Protein AF-A0A8H4YW48-F1 (afdb_monomer)

pLDDT: mean 78.73, std 18.63, range [45.03, 97.81]

InterPro domains:
  IPR027267 AH/BAR domain superfamily [G3DSA:1.20.1270.6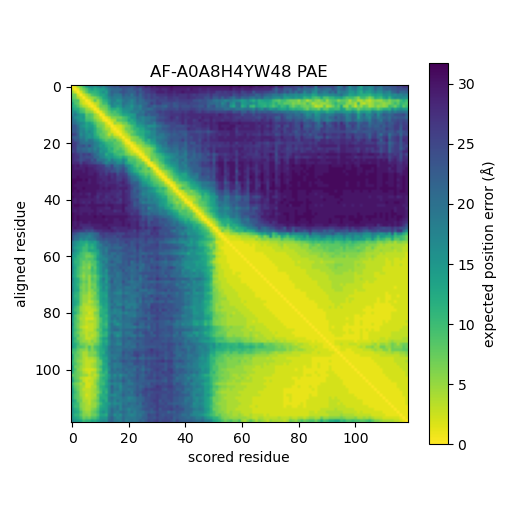0] (51-119)
  IPR028245 Eisosome component PIL1/LSP1 [PF13805] (1-119)
  IPR028245 Eisosome component PIL1/LSP1 [PTHR31962] (1-119)

Foldseek 3Di:
DDPQQFPPDDHDDDPVNVPDDDPPDDPDDDDDDDDDDPVVVVVVVVVVPCPPPVNVVVVVVVVVVVVVLVVLLVVLVVQLVVLVVQQVVQVPDDPVSNVVSRNSSRVSNVVSVVSNVVD

Nearest PDB structures (foldseek):
  8qb7-assembly1_A  TM=5.473E-01  e=1.024E-08  Saccharomyces cerevisiae
  8qb8-assembly1_A  TM=5.415E-01  e=5.682E-08  Saccharomyces cerevisiae
  8qb9-assembly1_A  TM=6.359E-01  e=6.179E-07  Saccharomyces cerevisiae
  8bqs-assembly1_Eq  TM=3.587E-01  e=6.408E+00  Tetrahymena thermophila SB210

Sequence (119 aa):
MHRTYSMRHTRAPTASQLQNPPPPPSSTKSGRLFKGSFVHALRRNTGGAFRPDLAKKLSQLIKMEKNVMRSLEAVARERMEVAQQLSIWGEAGDEDVSDVTDKLGVLLYEVGELEDDYV

Mean predicted aligned error: 15.07 Å

Radius of gyration: 23.96 Å; Cα contacts (8 Å, |Δi|>4): 72; chains: 1; bounding box: 41×33×70 Å

Secondary structure (DSSP, 8-state):
--TTS-SSS-PPPPHHHHH-PPPPP------------HHHHHHHHHTGGG--HHHHHHHHHHHHHHHHHHHHHHHHHHHHHHHHHHHHHHTTS-HHHHHHHHHHHHHHHHHHHHHHHT-

Solvent-accessible surface area (backbone atoms only — not comparable to full-atom values): 7099 Å² total; per-residue (Å²): 132,83,81,80,66,44,69,88,49,85,72,75,82,53,75,70,70,80,74,53,78,79,76,76,82,81,89,79,80,84,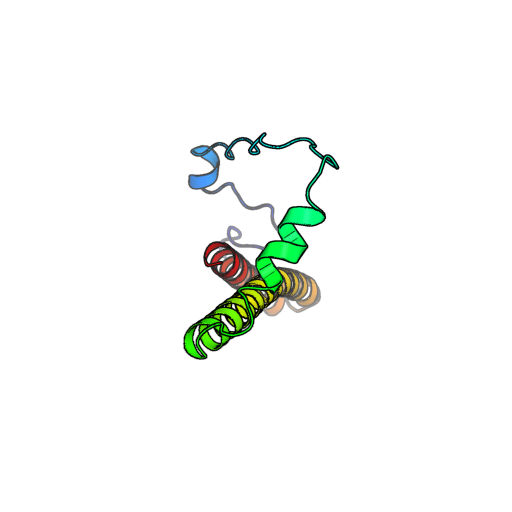82,86,82,85,84,89,58,78,69,62,57,56,60,56,56,76,70,48,87,68,62,55,69,66,61,52,51,50,53,50,49,56,54,50,51,57,48,52,52,55,49,45,52,47,50,16,55,51,35,33,50,50,14,52,51,43,27,59,60,19,64,79,48,56,74,66,51,25,54,52,28,18,41,49,15,44,55,39,28,52,52,14,52,55,46,45,75,72,107

Organism: Fusarium oxysporum (NCBI:txid5507)

Structure (mmCIF, N/CA/C/O backbone):
data_AF-A0A8H4YW48-F1
#
_entry.id   AF-A0A8H4YW48-F1
#
loop_
_atom_site.group_PDB
_atom_site.id
_atom_site.type_symbol
_atom_site.label_atom_id
_atom_site.label_alt_id
_atom_site.label_comp_id
_atom_site.label_asym_id
_atom_site.label_entity_id
_atom_site.label_seq_id
_atom_site.pdbx_PDB_ins_code
_atom_site.Cartn_x
_atom_site.Cartn_y
_atom_site.Cartn_z
_atom_site.occupancy
_atom_site.B_iso_or_equiv
_atom_site.auth_seq_id
_atom_site.auth_comp_id
_atom_site.auth_asym_id
_atom_site.auth_atom_id
_atom_site.pdbx_PDB_model_num
ATOM 1 N N . MET A 1 1 ? 8.245 6.715 -25.233 1.00 47.91 1 MET A N 1
ATOM 2 C CA . MET A 1 1 ? 7.203 6.639 -24.182 1.00 47.91 1 MET A CA 1
ATOM 3 C C . MET A 1 1 ? 7.419 7.768 -23.175 1.00 47.91 1 MET A C 1
ATOM 5 O O . MET A 1 1 ? 8.561 8.167 -22.976 1.00 47.91 1 MET A O 1
ATOM 9 N N . HIS A 1 2 ? 6.352 8.358 -22.620 1.00 45.03 2 HIS A N 1
ATOM 10 C CA . HIS A 1 2 ? 6.439 9.501 -21.695 1.00 45.03 2 HIS A CA 1
ATOM 11 C C . HIS A 1 2 ? 7.155 9.103 -20.386 1.00 45.03 2 HIS A C 1
ATOM 13 O O . HIS A 1 2 ? 6.650 8.284 -19.619 1.00 45.03 2 HIS A O 1
ATOM 19 N N . ARG A 1 3 ? 8.321 9.709 -20.115 1.00 51.56 3 ARG A N 1
ATOM 20 C CA . ARG A 1 3 ? 9.154 9.489 -18.909 1.00 51.56 3 ARG A CA 1
ATOM 21 C C . ARG A 1 3 ? 8.634 10.189 -17.640 1.00 51.56 3 ARG A C 1
ATOM 23 O O . ARG A 1 3 ? 9.363 10.333 -16.670 1.00 51.56 3 ARG A O 1
ATOM 30 N N . THR A 1 4 ? 7.392 10.664 -17.640 1.00 58.00 4 THR A N 1
ATOM 31 C CA . THR A 1 4 ? 6.835 11.506 -16.564 1.00 58.00 4 THR A CA 1
ATOM 32 C C . THR A 1 4 ? 6.372 10.733 -15.330 1.00 58.00 4 THR A C 1
ATOM 34 O O . THR A 1 4 ? 6.173 11.339 -14.285 1.00 58.00 4 THR A O 1
ATOM 37 N N . TYR A 1 5 ? 6.204 9.415 -15.435 1.00 66.38 5 TYR A N 1
ATOM 38 C CA . TYR A 1 5 ? 5.783 8.555 -14.328 1.00 66.38 5 TYR A CA 1
ATOM 39 C C . TYR A 1 5 ? 6.860 7.502 -14.105 1.00 66.38 5 TYR A C 1
ATOM 41 O O . TYR A 1 5 ? 6.906 6.514 -14.838 1.00 66.38 5 TYR A O 1
ATOM 49 N N . SER A 1 6 ? 7.758 7.780 -13.167 1.00 79.00 6 SER A N 1
ATOM 50 C CA . SER A 1 6 ? 8.876 6.920 -12.791 1.00 79.00 6 SER A CA 1
ATOM 51 C C . SER A 1 6 ? 9.112 7.071 -11.294 1.00 79.00 6 SER A C 1
ATOM 53 O O . SER A 1 6 ? 9.093 8.197 -10.799 1.00 79.00 6 SER A O 1
ATOM 55 N N . MET A 1 7 ? 9.336 5.966 -10.583 1.00 80.25 7 MET A N 1
ATOM 56 C CA . MET A 1 7 ? 9.764 6.001 -9.180 1.00 80.25 7 MET A CA 1
ATOM 57 C C . MET A 1 7 ? 11.221 6.443 -9.051 1.00 80.25 7 MET A C 1
ATOM 59 O O . MET A 1 7 ? 11.626 6.954 -8.012 1.00 80.25 7 MET A O 1
ATOM 63 N N . ARG A 1 8 ? 12.016 6.240 -10.107 1.00 77.81 8 ARG A N 1
ATOM 64 C CA . ARG A 1 8 ? 13.466 6.478 -10.111 1.00 77.81 8 ARG A CA 1
ATOM 65 C C . ARG A 1 8 ? 13.847 7.891 -10.558 1.00 77.81 8 ARG A C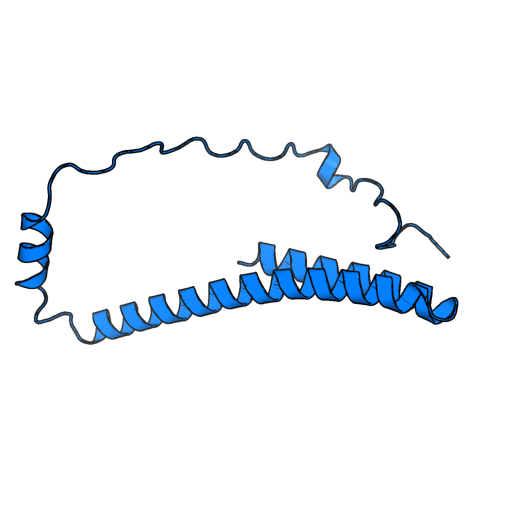 1
ATOM 67 O O . ARG A 1 8 ? 14.937 8.359 -10.243 1.00 77.81 8 ARG A O 1
ATOM 74 N N . HIS A 1 9 ? 12.967 8.586 -11.280 1.00 71.31 9 HIS A N 1
ATOM 75 C CA . HIS A 1 9 ? 13.178 9.985 -11.659 1.00 71.31 9 HIS A CA 1
ATOM 76 C C . HIS A 1 9 ? 12.458 10.919 -10.688 1.00 71.31 9 HIS A C 1
ATOM 78 O O . HIS A 1 9 ? 11.297 10.703 -10.350 1.00 71.31 9 HIS A O 1
ATOM 84 N N . THR A 1 10 ? 13.130 11.996 -10.276 1.00 54.62 10 THR A N 1
ATOM 85 C CA . THR A 1 10 ? 12.553 13.019 -9.399 1.00 54.62 10 THR A CA 1
ATOM 86 C C . THR A 1 10 ? 11.256 13.558 -10.004 1.00 54.62 10 THR A C 1
ATOM 88 O O . THR A 1 10 ? 11.266 14.171 -11.075 1.00 54.62 10 THR A O 1
ATOM 91 N N . ARG A 1 11 ? 10.135 13.296 -9.318 1.00 58.25 11 ARG A N 1
ATOM 92 C CA . ARG A 1 11 ? 8.776 13.704 -9.702 1.00 58.25 11 ARG A CA 1
ATOM 93 C C . ARG A 1 11 ? 8.769 15.208 -10.004 1.00 58.25 11 ARG A C 1
ATOM 95 O O . ARG A 1 11 ? 9.197 16.009 -9.174 1.00 58.25 11 ARG A O 1
ATOM 102 N N . ALA A 1 12 ? 8.280 15.604 -11.180 1.00 59.00 12 ALA A N 1
ATOM 103 C CA . ALA A 1 12 ? 7.943 17.005 -11.413 1.00 59.00 12 ALA A CA 1
ATOM 104 C C . ALA A 1 12 ? 6.799 17.378 -10.448 1.00 59.00 12 ALA A C 1
ATOM 106 O O . ALA A 1 12 ? 5.849 16.596 -10.334 1.00 59.00 12 ALA A O 1
ATOM 107 N N . PRO A 1 13 ? 6.883 18.511 -9.730 1.00 53.91 13 PRO A N 1
ATOM 108 C CA . PRO A 1 13 ? 5.915 18.848 -8.695 1.00 53.91 13 PRO A CA 1
ATOM 109 C C . PRO A 1 13 ? 4.506 18.925 -9.283 1.00 53.91 13 PRO A C 1
ATOM 111 O O . PRO A 1 13 ? 4.268 19.591 -10.294 1.00 53.91 13 PRO A O 1
ATOM 114 N N . THR A 1 14 ? 3.563 18.223 -8.658 1.00 62.84 14 THR A N 1
ATOM 115 C CA . THR A 1 14 ? 2.145 18.294 -9.019 1.00 62.84 14 THR A CA 1
ATOM 116 C C . THR A 1 14 ? 1.581 19.656 -8.621 1.00 62.84 14 THR A C 1
ATOM 118 O O . THR A 1 14 ? 1.980 20.233 -7.613 1.00 62.84 14 THR A O 1
ATOM 121 N N . ALA A 1 15 ? 0.623 20.183 -9.389 1.00 55.12 15 ALA A N 1
ATOM 122 C CA . ALA A 1 15 ? 0.035 21.511 -9.162 1.00 55.12 15 ALA A CA 1
ATOM 123 C C . ALA A 1 15 ? -0.517 21.718 -7.730 1.00 55.12 15 ALA A C 1
ATOM 125 O O . ALA A 1 15 ? -0.511 22.836 -7.223 1.00 55.12 15 ALA A O 1
ATOM 126 N N . SER A 1 16 ? -0.912 20.639 -7.046 1.00 58.41 16 SER A N 1
ATOM 127 C CA . SER A 1 16 ? -1.325 20.635 -5.636 1.00 58.41 16 SER A CA 1
ATOM 128 C C . SER A 1 16 ? -0.200 20.984 -4.646 1.00 58.41 16 SER A C 1
ATOM 130 O O . SER A 1 16 ? -0.476 21.574 -3.604 1.00 58.41 16 SER A O 1
ATOM 132 N N . GLN A 1 17 ? 1.061 20.683 -4.976 1.00 61.28 17 GLN A N 1
ATOM 133 C CA . GLN A 1 17 ? 2.240 20.969 -4.144 1.00 61.28 17 GLN A CA 1
ATOM 134 C C . GLN A 1 17 ? 2.704 22.432 -4.243 1.00 61.28 17 GLN A C 1
ATOM 136 O O . GLN A 1 17 ? 3.374 22.921 -3.339 1.00 61.28 17 GLN A O 1
ATOM 141 N N . LEU A 1 18 ? 2.338 23.150 -5.312 1.00 58.72 18 LEU A N 1
ATOM 142 C CA . LEU A 1 18 ? 2.634 24.583 -5.473 1.00 58.72 18 LEU A CA 1
ATOM 143 C C . LEU A 1 18 ? 1.658 25.487 -4.705 1.00 58.72 18 LEU A C 1
ATOM 145 O O . LEU A 1 18 ? 1.982 26.644 -4.446 1.00 58.72 18 LEU A O 1
ATOM 149 N N . GLN A 1 19 ? 0.466 24.986 -4.366 1.00 63.53 19 GLN A N 1
ATOM 150 C CA . GLN A 1 19 ? -0.641 25.827 -3.901 1.00 63.53 19 GLN A CA 1
ATOM 151 C C . GLN A 1 19 ? -0.916 25.735 -2.392 1.00 63.53 19 GLN A C 1
ATOM 153 O O . GLN A 1 19 ? -1.476 26.675 -1.832 1.00 63.53 19 GLN A O 1
ATOM 158 N N . ASN A 1 20 ? -0.481 24.666 -1.713 1.00 63.22 20 ASN A N 1
ATOM 159 C CA . ASN A 1 20 ? -0.765 24.451 -0.292 1.00 63.22 20 ASN A CA 1
ATOM 160 C C . ASN A 1 20 ? 0.537 24.353 0.524 1.00 63.22 20 ASN A C 1
ATOM 162 O O . ASN A 1 20 ? 1.251 23.357 0.392 1.00 63.22 20 ASN A O 1
ATOM 166 N N . PRO A 1 21 ? 0.876 25.342 1.375 1.00 64.12 21 PRO A N 1
ATOM 167 C CA . PRO A 1 21 ? 1.970 25.171 2.323 1.00 64.12 21 PRO A CA 1
ATOM 168 C C . PRO A 1 21 ? 1.618 24.052 3.320 1.00 64.12 21 PRO A C 1
ATOM 170 O O . PRO A 1 21 ? 0.453 23.951 3.721 1.00 64.12 21 PRO A O 1
ATOM 173 N N . PRO A 1 22 ? 2.591 23.220 3.743 1.00 66.94 22 PRO A N 1
ATOM 174 C CA . PRO A 1 22 ? 2.351 22.217 4.772 1.00 66.94 22 PRO A CA 1
ATOM 175 C C . PRO A 1 22 ? 1.802 22.908 6.029 1.00 66.94 22 PRO A C 1
ATOM 177 O O . PRO A 1 22 ? 2.324 23.961 6.420 1.00 66.94 22 PRO A O 1
ATOM 180 N N . PRO A 1 23 ? 0.738 22.371 6.654 1.00 67.94 23 PRO A N 1
ATOM 181 C CA . PRO A 1 23 ? 0.179 22.970 7.853 1.00 67.94 23 PRO A CA 1
ATOM 182 C C . PRO A 1 23 ? 1.266 23.055 8.935 1.00 67.94 23 PRO A C 1
ATOM 184 O O . PRO A 1 23 ? 2.087 22.140 9.060 1.00 67.94 23 PRO A O 1
ATOM 187 N N . PRO A 1 24 ? 1.313 24.148 9.718 1.00 66.88 24 PRO A N 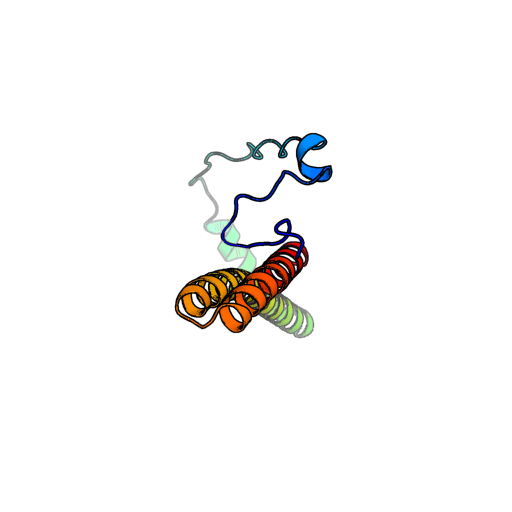1
ATOM 188 C CA . PRO A 1 24 ? 2.314 24.294 10.762 1.00 66.88 24 PRO A CA 1
ATOM 189 C C . PRO A 1 24 ? 2.210 23.124 11.754 1.00 66.88 24 PRO A C 1
ATOM 191 O O . PRO A 1 24 ? 1.095 22.731 12.118 1.00 66.88 24 PRO A O 1
ATOM 194 N N . PRO A 1 25 ? 3.342 22.575 12.234 1.00 60.31 25 PRO A N 1
ATOM 195 C CA . PRO A 1 25 ? 3.315 21.540 13.254 1.00 60.31 25 PRO A CA 1
ATOM 196 C C . PRO A 1 25 ? 2.598 22.087 14.492 1.00 60.31 25 PRO A C 1
ATOM 198 O O . PRO A 1 25 ? 2.967 23.127 15.043 1.00 60.31 25 PRO A O 1
ATOM 201 N N . SER A 1 26 ? 1.536 21.398 14.910 1.00 51.00 26 SER A N 1
ATOM 202 C CA . SER A 1 26 ? 0.704 21.803 16.041 1.00 51.00 26 SER A CA 1
ATOM 203 C C . SER A 1 26 ? 1.526 21.860 17.331 1.00 51.00 26 SER A C 1
ATOM 205 O O . SER A 1 26 ? 1.792 20.845 17.971 1.00 51.00 26 SER A O 1
ATOM 207 N N . SER A 1 27 ? 1.897 23.069 17.754 1.00 57.41 27 SER A N 1
ATOM 208 C CA . SER A 1 27 ? 2.511 23.327 19.056 1.00 57.41 27 SER A CA 1
ATOM 209 C C . SER A 1 27 ? 1.434 23.393 20.139 1.00 57.41 27 SER A C 1
ATOM 211 O O . SER A 1 27 ? 1.075 24.462 20.625 1.00 57.41 27 SER A O 1
ATOM 213 N N . THR A 1 28 ? 0.891 22.241 20.540 1.00 56.75 28 THR A N 1
ATOM 214 C CA . THR A 1 28 ? 0.283 22.134 21.870 1.00 56.75 28 THR A CA 1
ATOM 215 C C . THR A 1 28 ? 0.730 20.869 22.592 1.00 56.75 28 THR A C 1
ATOM 217 O O . THR A 1 28 ? 0.391 19.749 22.230 1.00 56.75 28 THR A O 1
ATOM 220 N N . LYS A 1 29 ? 1.429 21.129 23.706 1.00 46.06 29 LYS A N 1
ATOM 221 C CA . LYS A 1 29 ? 1.435 20.391 24.981 1.00 46.06 29 LYS A CA 1
ATOM 222 C C . LYS A 1 29 ? 2.793 19.824 25.395 1.00 46.06 29 LYS A C 1
ATOM 224 O O . LYS A 1 29 ? 2.989 18.626 25.566 1.00 46.06 29 LYS A O 1
ATOM 229 N N . SER A 1 30 ? 3.694 20.756 25.699 1.00 48.31 30 SER A N 1
ATOM 230 C CA . SER A 1 30 ? 4.787 20.530 26.641 1.00 48.31 30 SER A CA 1
ATOM 231 C C . SER A 1 30 ? 4.236 20.206 28.042 1.00 48.31 30 SER A C 1
ATOM 233 O O . SER A 1 30 ? 3.406 20.934 28.589 1.00 48.31 30 SER A O 1
ATOM 235 N N . GLY A 1 31 ? 4.680 19.067 28.573 1.00 55.78 31 GLY A N 1
ATOM 236 C CA . GLY A 1 31 ? 4.954 18.777 29.984 1.00 55.78 31 GLY A CA 1
ATOM 237 C C . GLY A 1 31 ? 3.999 19.280 31.073 1.00 55.78 31 GLY A C 1
ATOM 238 O O . GLY A 1 31 ? 4.155 20.380 31.593 1.00 55.78 31 GLY A O 1
ATOM 239 N N . ARG A 1 32 ? 3.154 18.378 31.592 1.00 59.03 32 ARG A N 1
ATOM 240 C CA . ARG A 1 32 ? 2.858 18.311 33.039 1.00 59.03 32 ARG A CA 1
ATOM 241 C C . ARG A 1 32 ? 2.887 16.862 33.507 1.00 59.03 32 ARG A C 1
ATOM 243 O O . ARG A 1 32 ? 1.872 16.172 33.542 1.00 59.03 32 ARG A O 1
ATOM 250 N N . LEU A 1 33 ? 4.092 16.431 33.850 1.00 58.62 33 LEU A N 1
ATOM 251 C CA . LEU A 1 33 ? 4.375 15.226 34.613 1.00 58.62 33 LEU A CA 1
ATOM 252 C C . LEU A 1 33 ? 4.171 15.538 36.111 1.00 58.62 33 LEU A C 1
ATOM 254 O O . LEU A 1 33 ? 4.732 16.496 36.631 1.00 58.62 33 LEU A O 1
ATOM 258 N N . PHE A 1 34 ? 3.347 14.718 36.767 1.00 57.03 34 PHE A N 1
ATOM 259 C CA . PHE A 1 34 ? 3.207 14.526 38.221 1.00 57.03 34 PHE A CA 1
ATOM 260 C C . PHE A 1 34 ? 2.773 15.708 39.113 1.00 57.03 34 PHE A C 1
ATOM 262 O O . PHE A 1 34 ? 3.589 16.368 39.751 1.00 57.03 34 PHE A O 1
ATOM 269 N N .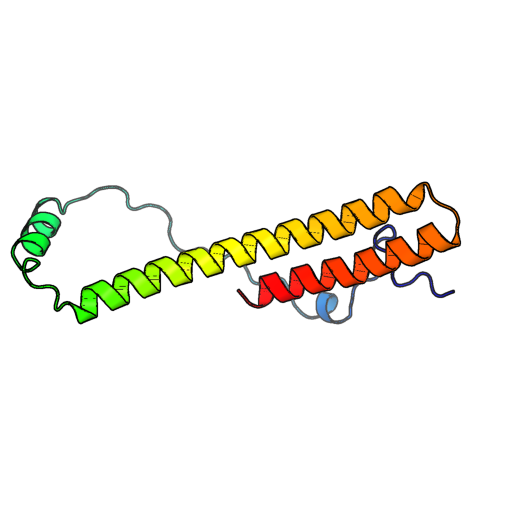 LYS A 1 35 ? 1.454 15.834 39.344 1.00 58.03 35 LYS A N 1
ATOM 270 C CA . LYS A 1 35 ? 0.928 16.214 40.672 1.00 58.03 35 LYS A CA 1
ATOM 271 C C . LYS A 1 35 ? -0.500 15.683 40.897 1.00 58.03 35 LYS A C 1
ATOM 273 O O . LYS A 1 35 ? -1.464 16.252 40.407 1.00 58.03 35 LYS A O 1
ATOM 278 N N . GLY A 1 36 ? -0.595 14.586 41.656 1.00 57.53 36 GLY A N 1
ATOM 279 C CA . GLY A 1 36 ? -1.752 14.201 42.482 1.00 57.53 36 GLY A CA 1
ATOM 280 C C . GLY A 1 36 ? -2.981 13.574 41.805 1.00 57.53 36 GLY A C 1
ATOM 281 O O . GLY A 1 36 ? -3.844 14.293 41.318 1.00 57.53 36 GLY A O 1
ATOM 282 N N . SER A 1 37 ? -3.139 12.241 41.895 1.00 56.03 37 SER A N 1
ATOM 283 C CA . SER A 1 37 ? -4.475 11.592 41.921 1.00 56.03 37 SER A CA 1
ATOM 284 C C . SER A 1 37 ? -4.482 10.072 42.179 1.00 56.03 37 SER A C 1
ATOM 286 O O . SER A 1 37 ? -5.302 9.346 41.620 1.00 56.03 37 SER A O 1
ATOM 288 N N . PHE A 1 38 ? -3.632 9.542 43.064 1.00 57.34 38 PHE A N 1
ATOM 289 C CA . PHE A 1 38 ? -3.744 8.118 43.441 1.00 57.34 38 PHE A CA 1
ATOM 290 C C . PHE A 1 38 ? -5.073 7.794 44.158 1.00 57.34 38 PHE A C 1
ATOM 292 O O . PHE A 1 38 ? -5.585 6.683 44.056 1.00 57.34 38 PHE A O 1
ATOM 299 N N . VAL A 1 39 ? -5.703 8.793 44.783 1.00 56.59 39 VAL A N 1
ATOM 300 C CA . VAL A 1 39 ? -7.021 8.670 45.432 1.00 56.59 39 VAL A CA 1
ATOM 301 C C . VAL A 1 39 ? -8.192 8.681 44.436 1.00 56.59 39 VAL A C 1
ATOM 303 O O . VAL A 1 39 ? -9.245 8.106 44.706 1.00 56.59 39 VAL A O 1
ATOM 306 N N . HIS A 1 40 ? -8.018 9.274 43.250 1.00 55.44 40 HIS A N 1
ATOM 307 C CA . HIS A 1 40 ? -9.090 9.375 42.253 1.00 55.44 40 HIS A CA 1
ATOM 308 C C . HIS A 1 40 ? -9.210 8.117 41.376 1.00 55.44 40 HIS A C 1
ATOM 310 O O . HIS A 1 40 ? -10.290 7.831 40.853 1.00 55.44 40 HIS A O 1
ATOM 316 N N . ALA A 1 41 ? -8.127 7.334 41.272 1.00 58.16 41 ALA A N 1
ATOM 317 C CA . ALA A 1 41 ? -8.115 6.018 40.635 1.00 58.16 41 ALA A CA 1
ATOM 318 C C . ALA A 1 41 ? -8.824 4.953 41.493 1.00 58.16 41 ALA A C 1
ATOM 320 O O . ALA A 1 41 ? -9.605 4.161 40.967 1.00 58.16 41 ALA A O 1
ATOM 321 N N . LEU A 1 42 ? -8.633 4.980 42.820 1.00 56.94 42 LEU A N 1
ATOM 322 C CA . LEU A 1 42 ? -9.234 3.992 43.722 1.00 56.94 42 LEU A CA 1
ATOM 323 C C . LEU A 1 42 ? -10.754 4.189 43.886 1.00 56.94 42 LEU A C 1
ATOM 325 O O . LEU A 1 42 ? -11.498 3.212 43.933 1.00 56.94 42 LEU A O 1
ATOM 329 N N . ARG A 1 43 ? -11.247 5.438 43.850 1.00 53.72 43 ARG A N 1
ATOM 330 C CA . ARG A 1 43 ? -12.695 5.736 43.873 1.00 53.72 43 ARG A CA 1
ATOM 331 C C . ARG A 1 43 ? -13.420 5.368 42.570 1.00 53.72 43 ARG A C 1
ATOM 333 O O . ARG A 1 43 ? -14.623 5.127 42.593 1.00 53.72 43 ARG A O 1
ATOM 340 N N . ARG A 1 44 ? -12.719 5.286 41.431 1.00 55.16 44 ARG A N 1
ATOM 341 C CA . ARG A 1 44 ? -13.321 4.824 40.164 1.00 55.16 44 ARG A CA 1
ATOM 342 C C . ARG A 1 44 ? -13.551 3.310 40.157 1.00 55.16 44 ARG A C 1
ATOM 344 O O . ARG A 1 44 ? -14.445 2.838 39.462 1.00 55.16 44 ARG A O 1
ATOM 351 N N . ASN A 1 45 ? -12.779 2.564 40.947 1.00 54.69 45 ASN A N 1
ATOM 352 C CA . ASN A 1 45 ? -12.850 1.106 40.976 1.00 54.69 45 ASN A CA 1
ATOM 353 C C . ASN A 1 45 ? -13.952 0.564 41.897 1.00 54.69 45 ASN A C 1
ATOM 355 O O . ASN A 1 45 ? -14.470 -0.518 41.638 1.00 54.69 45 ASN A O 1
ATOM 359 N N . THR A 1 46 ? -14.378 1.315 42.917 1.00 53.03 46 THR A N 1
ATOM 360 C CA . THR A 1 46 ? -15.452 0.877 43.828 1.00 53.03 46 THR A CA 1
ATOM 361 C C . THR A 1 46 ? -16.863 1.068 43.259 1.00 53.03 46 THR A C 1
ATOM 363 O O . THR A 1 46 ? -17.785 0.392 43.699 1.00 53.03 46 THR A O 1
ATOM 366 N N . GLY A 1 47 ? -17.038 1.894 42.219 1.00 51.69 47 GLY A N 1
ATOM 367 C CA . GLY A 1 47 ? -18.275 1.959 41.419 1.00 51.69 47 GLY A CA 1
ATOM 368 C C . GLY A 1 47 ? -18.270 1.068 40.166 1.00 51.69 47 GLY A C 1
ATOM 369 O O . GLY A 1 47 ? -19.245 1.047 39.421 1.00 51.69 47 GLY A O 1
ATOM 370 N N . GLY A 1 48 ? -17.165 0.360 39.895 1.00 49.97 48 GLY A N 1
ATOM 371 C CA . GLY A 1 48 ? -16.917 -0.357 38.637 1.00 49.97 48 GLY A CA 1
ATOM 372 C C . GLY A 1 48 ? -17.358 -1.824 38.606 1.00 49.97 48 GLY A C 1
ATOM 373 O O . GLY A 1 48 ? -17.240 -2.461 37.556 1.00 49.97 48 GLY A O 1
ATOM 374 N N . ALA A 1 49 ? -17.874 -2.363 39.717 1.00 51.56 49 ALA A N 1
ATOM 375 C CA . ALA A 1 49 ? -18.284 -3.768 39.824 1.00 51.56 49 ALA A CA 1
ATOM 376 C C . ALA A 1 49 ? -19.457 -4.139 38.892 1.00 51.56 49 ALA A C 1
ATOM 378 O O . ALA A 1 49 ? -19.638 -5.308 38.565 1.00 51.56 49 ALA A O 1
ATOM 379 N N . PHE A 1 50 ? -20.179 -3.144 38.372 1.00 53.78 50 PHE A N 1
ATOM 380 C CA . PHE A 1 50 ? -21.198 -3.309 37.340 1.00 53.78 50 PHE A CA 1
ATOM 381 C C . PHE A 1 50 ? -20.949 -2.335 36.189 1.00 53.78 50 PHE A C 1
ATOM 383 O O . PHE A 1 50 ? -21.716 -1.405 35.961 1.00 53.78 50 PHE A O 1
ATOM 390 N N . ARG A 1 51 ? -19.882 -2.543 35.406 1.00 56.81 51 ARG A N 1
ATOM 391 C CA . ARG A 1 51 ? -19.963 -2.103 34.006 1.00 56.81 51 ARG A CA 1
ATOM 392 C C . ARG A 1 51 ? -21.024 -2.988 33.353 1.00 56.81 51 ARG A C 1
ATOM 394 O O . ARG A 1 51 ? -20.759 -4.192 33.272 1.00 56.81 51 ARG A O 1
ATOM 401 N N . PRO A 1 52 ? -22.187 -2.446 32.936 1.00 72.69 52 PRO A N 1
ATOM 402 C CA . PRO A 1 52 ? -23.195 -3.238 32.242 1.00 72.69 52 PRO A CA 1
ATOM 403 C C . PRO A 1 52 ? -22.500 -3.97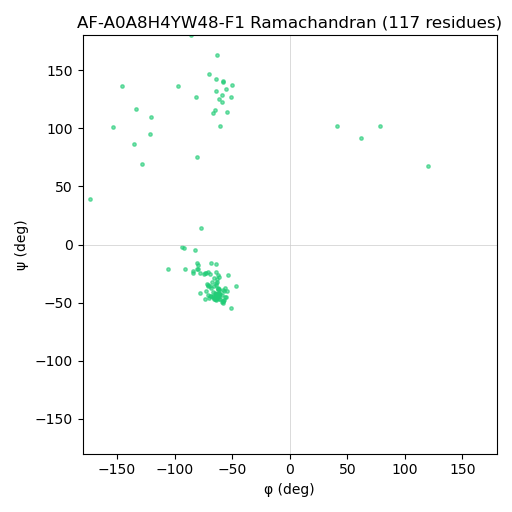9 31.100 1.00 72.69 52 PRO A C 1
ATOM 405 O O . PRO A 1 52 ? -21.621 -3.408 30.455 1.00 72.69 52 PRO A O 1
ATOM 408 N N . ASP A 1 53 ? -22.819 -5.257 30.902 1.00 75.81 53 ASP A N 1
ATOM 409 C CA . ASP A 1 53 ? -22.134 -6.154 29.953 1.00 75.81 53 ASP A CA 1
ATOM 410 C C . ASP A 1 53 ? -21.933 -5.500 28.567 1.00 75.81 53 ASP A C 1
ATOM 412 O O . ASP A 1 53 ? -20.863 -5.570 27.958 1.00 75.81 53 ASP A O 1
ATOM 416 N N . LEU A 1 54 ? -22.911 -4.693 28.152 1.00 78.75 54 LEU A N 1
ATOM 417 C CA . LEU A 1 54 ? -22.859 -3.844 26.964 1.00 78.75 54 LEU A CA 1
ATOM 418 C C . LEU A 1 54 ? -21.659 -2.874 26.930 1.00 78.75 54 LEU A C 1
ATOM 420 O O . LEU A 1 54 ? -20.967 -2.774 25.921 1.00 78.75 54 LEU A O 1
ATO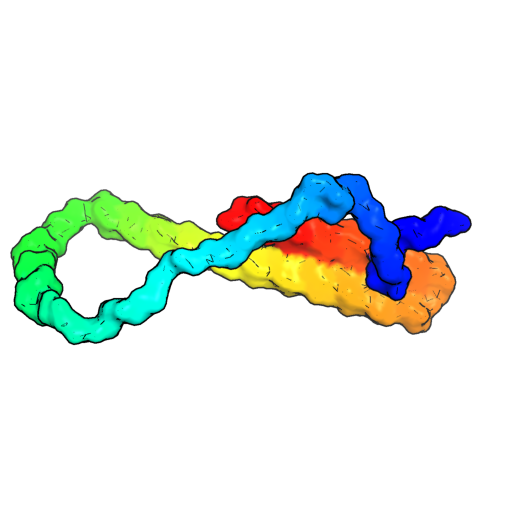M 424 N N . ALA A 1 55 ? -21.356 -2.188 28.033 1.00 84.38 55 ALA A N 1
ATOM 425 C CA . ALA A 1 55 ? -20.223 -1.270 28.125 1.00 84.38 55 ALA A CA 1
ATOM 426 C C . ALA A 1 55 ? -18.868 -1.995 28.090 1.00 84.38 55 ALA A C 1
ATOM 428 O O . ALA A 1 55 ? -17.864 -1.385 27.718 1.00 84.38 55 ALA A O 1
ATOM 429 N N . LYS A 1 56 ? -18.797 -3.270 28.500 1.00 86.56 56 LYS A N 1
ATOM 430 C CA . LYS A 1 56 ? -17.579 -4.087 28.350 1.00 86.56 56 LYS A CA 1
ATOM 431 C C . LYS A 1 56 ? -17.390 -4.497 26.890 1.00 86.56 56 LYS A C 1
ATOM 433 O O . LYS A 1 56 ? -16.309 -4.270 26.352 1.00 86.56 56 LYS A O 1
ATOM 438 N N . LYS A 1 57 ? -18.456 -4.982 26.244 1.00 88.25 57 LYS A N 1
ATOM 439 C CA . LYS A 1 57 ? -18.482 -5.324 24.811 1.00 88.25 57 LYS A CA 1
ATOM 440 C C . LYS A 1 57 ? -18.089 -4.137 23.930 1.00 88.25 57 LYS A C 1
ATOM 442 O O . LYS A 1 57 ? -17.220 -4.277 23.078 1.00 88.25 57 LYS A O 1
ATOM 447 N N . LEU A 1 58 ? -18.621 -2.945 24.208 1.00 92.44 58 LEU A N 1
ATOM 448 C CA . LEU A 1 58 ? -18.244 -1.727 23.485 1.00 92.44 58 LEU A CA 1
ATOM 449 C C . LEU A 1 58 ? -16.760 -1.370 23.670 1.00 92.44 58 LEU A C 1
ATOM 451 O O . LEU A 1 58 ? -16.082 -1.017 22.714 1.00 92.44 58 LEU A O 1
ATOM 455 N N . SER A 1 59 ? -16.213 -1.482 24.886 1.00 91.25 59 SER A N 1
ATOM 456 C CA . SER A 1 59 ? -14.778 -1.227 25.098 1.00 91.25 59 SER A CA 1
ATOM 457 C C . SER A 1 59 ? -13.873 -2.262 24.441 1.00 91.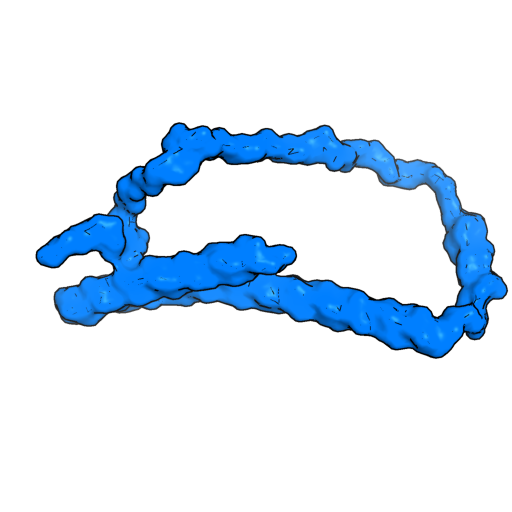25 59 SER A C 1
ATOM 459 O O . SER A 1 59 ? -12.776 -1.912 24.011 1.00 91.25 59 SER A O 1
ATOM 461 N N . GLN A 1 60 ? -14.320 -3.512 24.346 1.00 93.06 60 GLN A N 1
ATOM 462 C CA . GLN A 1 60 ? -13.622 -4.529 23.575 1.00 93.06 60 GLN A CA 1
ATOM 463 C C . GLN A 1 60 ? -13.636 -4.184 22.083 1.00 93.06 60 GLN A C 1
ATOM 465 O O . GLN A 1 60 ? -12.574 -4.201 21.468 1.00 93.06 60 GLN A O 1
ATOM 470 N N . LEU A 1 61 ? -14.791 -3.789 21.541 1.00 95.50 61 LEU A N 1
ATOM 471 C CA . LEU A 1 61 ? -14.923 -3.367 20.147 1.00 95.50 61 LEU A CA 1
ATOM 472 C C . LEU A 1 61 ? -13.994 -2.190 19.821 1.00 95.50 61 LEU A C 1
ATOM 474 O O . LEU A 1 61 ? -13.184 -2.302 18.911 1.00 95.50 61 LEU A O 1
ATOM 478 N N . ILE A 1 62 ? -14.007 -1.128 20.634 1.00 96.94 62 ILE A N 1
ATOM 479 C CA . ILE A 1 62 ? -13.116 0.035 20.457 1.00 96.94 62 ILE A CA 1
ATOM 480 C C . ILE A 1 62 ? -11.641 -0.388 20.471 1.00 96.94 62 ILE A C 1
ATOM 482 O O . ILE A 1 62 ? -10.823 0.135 19.718 1.00 96.94 62 ILE A O 1
ATOM 486 N N . LYS A 1 63 ? -11.265 -1.327 21.349 1.00 97.00 63 LYS A N 1
ATOM 487 C CA . LYS A 1 63 ? -9.888 -1.833 21.403 1.00 97.00 63 LYS A CA 1
ATOM 488 C C . LYS A 1 63 ? -9.527 -2.613 20.137 1.00 97.00 63 LYS A C 1
ATOM 490 O O . LYS A 1 63 ? -8.405 -2.479 19.660 1.00 97.00 63 LYS A O 1
ATOM 495 N N . MET A 1 64 ? -10.450 -3.423 19.625 1.00 97.38 64 MET A N 1
ATOM 496 C CA . MET A 1 64 ? -10.260 -4.178 18.387 1.00 97.38 64 MET A CA 1
ATOM 497 C C . MET A 1 64 ? -10.131 -3.240 17.185 1.00 97.38 64 MET A C 1
ATOM 499 O O . MET A 1 64 ? -9.178 -3.368 16.429 1.00 97.38 64 MET A O 1
ATOM 503 N N . GLU A 1 65 ? -11.006 -2.246 17.062 1.00 97.00 65 GLU A N 1
ATOM 504 C CA . GLU A 1 65 ? -10.988 -1.259 15.977 1.00 97.00 65 GLU A CA 1
ATOM 505 C C . GLU A 1 65 ? -9.691 -0.437 15.965 1.00 97.00 65 GLU A C 1
ATOM 507 O O . GLU A 1 65 ? -9.045 -0.307 14.931 1.00 97.00 65 GLU A O 1
ATOM 512 N N . LYS A 1 66 ? -9.203 -0.011 17.138 1.00 96.31 66 LYS A N 1
ATOM 513 C CA . LYS A 1 66 ? -7.881 0.631 17.266 1.00 96.31 66 LYS A CA 1
ATOM 514 C C . LYS A 1 66 ? -6.707 -0.265 16.876 1.00 96.31 66 LYS A C 1
ATOM 516 O O . LYS A 1 66 ? -5.627 0.236 16.573 1.00 96.31 66 LYS A O 1
ATOM 521 N N . ASN A 1 67 ? -6.854 -1.581 16.984 1.00 96.06 67 ASN A N 1
ATOM 522 C CA . ASN A 1 67 ? -5.826 -2.498 16.505 1.00 96.06 67 ASN A CA 1
ATOM 523 C C . ASN A 1 67 ? -5.896 -2.632 14.984 1.00 96.06 67 ASN A C 1
ATOM 525 O O . ASN A 1 67 ? -4.849 -2.593 14.355 1.00 96.06 67 ASN A O 1
ATOM 529 N N . VAL A 1 68 ? -7.103 -2.721 14.413 1.00 97.44 68 VAL A N 1
ATOM 530 C CA . VAL A 1 68 ? -7.306 -2.742 12.956 1.00 97.44 68 VAL A CA 1
ATOM 531 C C . VAL A 1 68 ? -6.727 -1.483 12.314 1.00 97.44 68 VAL A C 1
ATOM 533 O O . VAL A 1 68 ? -5.933 -1.607 11.395 1.00 97.44 68 VAL A O 1
ATOM 536 N N . MET A 1 69 ? -7.032 -0.302 12.857 1.00 97.12 69 MET A N 1
ATOM 537 C CA . MET A 1 69 ? -6.469 0.983 12.421 1.00 97.12 69 MET A CA 1
ATOM 538 C C . MET A 1 69 ? -4.934 0.940 12.344 1.00 97.12 69 MET A C 1
ATOM 540 O O . MET A 1 69 ? -4.362 1.135 11.282 1.00 97.12 69 MET A O 1
ATOM 544 N N . ARG A 1 70 ? -4.264 0.549 13.436 1.00 96.38 70 ARG A N 1
ATOM 545 C CA . ARG A 1 70 ? -2.793 0.432 13.474 1.00 96.38 70 ARG A CA 1
ATOM 546 C C . ARG A 1 70 ? -2.230 -0.617 12.516 1.00 96.38 70 ARG A C 1
ATOM 548 O O . ARG A 1 70 ? -1.112 -0.471 12.034 1.00 96.38 70 ARG A O 1
ATOM 555 N N . SER A 1 71 ? -2.968 -1.699 12.269 1.00 96.81 71 SER A N 1
ATOM 556 C CA . SER A 1 71 ? -2.585 -2.688 11.260 1.00 96.81 71 SER A CA 1
ATOM 557 C C . SER A 1 71 ? -2.695 -2.121 9.846 1.00 96.81 71 SER A C 1
ATOM 559 O O . SER A 1 71 ? -1.829 -2.419 9.032 1.00 96.81 71 SER A O 1
ATOM 561 N N . LEU A 1 72 ? -3.698 -1.287 9.561 1.00 96.31 72 LEU A N 1
ATOM 562 C CA . LEU A 1 72 ? -3.826 -0.607 8.270 1.00 96.31 72 LEU A CA 1
ATOM 563 C C . LEU A 1 72 ? -2.694 0.408 8.051 1.00 96.31 72 LEU A C 1
ATOM 565 O O . LEU A 1 72 ? -2.061 0.346 7.004 1.00 96.31 72 LEU A O 1
ATOM 569 N N . GLU A 1 73 ? -2.338 1.219 9.057 1.00 95.25 73 GLU A N 1
ATOM 570 C CA . GLU A 1 73 ? -1.164 2.121 8.997 1.00 95.25 73 GLU A CA 1
ATOM 571 C C . GLU A 1 73 ? 0.139 1.359 8.692 1.00 95.25 73 GLU A C 1
ATOM 573 O O . GLU A 1 73 ? 1.040 1.853 8.015 1.00 95.25 73 GLU A O 1
ATOM 578 N N . ALA A 1 74 ? 0.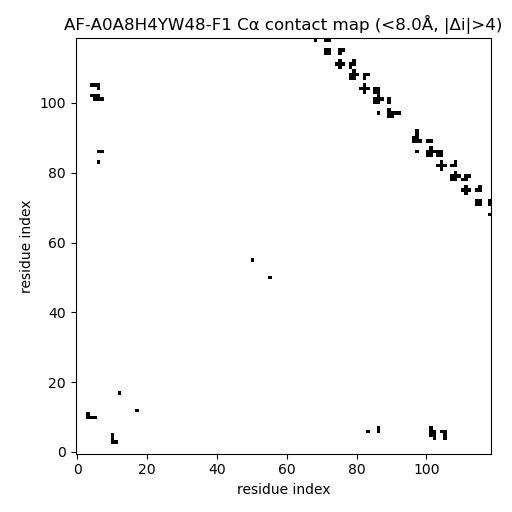292 0.150 9.244 1.00 96.69 74 ALA A N 1
ATOM 579 C CA . ALA A 1 74 ? 1.458 -0.685 8.972 1.00 96.69 74 ALA A CA 1
ATOM 580 C C . ALA A 1 74 ? 1.450 -1.212 7.531 1.00 96.69 74 ALA A C 1
ATOM 582 O O . ALA A 1 74 ? 2.465 -1.104 6.849 1.00 96.69 74 ALA A O 1
ATOM 583 N N . VAL A 1 75 ? 0.306 -1.715 7.057 1.00 96.88 75 VAL A N 1
ATOM 584 C CA . VAL A 1 75 ? 0.150 -2.222 5.686 1.00 96.88 75 VAL A CA 1
ATOM 585 C C . VAL A 1 75 ? 0.390 -1.125 4.651 1.00 96.88 75 VAL A C 1
ATOM 587 O O . VAL A 1 75 ? 1.083 -1.383 3.670 1.00 96.88 75 VAL A O 1
ATOM 590 N N . ALA A 1 76 ? -0.130 0.085 4.873 1.00 95.75 76 ALA A N 1
ATOM 591 C CA . ALA A 1 76 ? 0.075 1.227 3.985 1.00 95.75 76 ALA A CA 1
ATOM 592 C C . ALA A 1 76 ? 1.573 1.546 3.834 1.00 95.75 76 ALA A C 1
ATOM 594 O O . ALA A 1 76 ? 2.104 1.599 2.721 1.00 95.75 76 ALA A O 1
ATOM 595 N N . ARG A 1 77 ? 2.292 1.642 4.963 1.00 96.25 77 ARG A N 1
ATOM 596 C CA . ARG A 1 77 ? 3.747 1.872 4.979 1.00 96.25 77 ARG A CA 1
ATOM 597 C C . ARG A 1 77 ? 4.537 0.755 4.305 1.00 96.25 77 ARG A C 1
ATOM 599 O O . ARG A 1 77 ? 5.398 1.035 3.476 1.00 96.25 77 ARG A O 1
ATOM 606 N N . GLU A 1 78 ? 4.233 -0.500 4.623 1.00 97.81 78 GLU A N 1
ATOM 607 C CA . GLU A 1 78 ? 4.901 -1.652 4.009 1.00 97.81 78 GLU A CA 1
ATOM 608 C C . GLU A 1 78 ? 4.623 -1.727 2.501 1.00 97.81 78 GLU A C 1
ATOM 610 O O . GLU A 1 78 ? 5.508 -2.075 1.724 1.00 97.81 78 GLU A O 1
ATOM 615 N N . ARG A 1 79 ? 3.427 -1.339 2.043 1.00 96.56 79 ARG A N 1
ATOM 616 C CA . ARG A 1 79 ? 3.089 -1.302 0.615 1.00 96.56 79 ARG A CA 1
ATOM 617 C C . ARG A 1 79 ? 3.914 -0.272 -0.152 1.00 96.56 79 ARG A C 1
ATOM 619 O O . ARG A 1 79 ? 4.386 -0.578 -1.247 1.00 96.56 79 ARG A O 1
ATOM 626 N N . MET A 1 80 ? 4.126 0.909 0.427 1.00 96.00 80 MET A N 1
ATOM 627 C CA . MET A 1 80 ? 5.020 1.922 -0.143 1.00 96.00 80 MET A CA 1
ATOM 628 C C . MET A 1 80 ? 6.466 1.418 -0.238 1.00 96.00 80 MET A C 1
ATOM 630 O O . MET A 1 80 ? 7.139 1.656 -1.242 1.00 96.00 80 MET A O 1
ATOM 634 N N . GLU A 1 81 ? 6.935 0.667 0.759 1.00 97.12 81 GLU A N 1
ATOM 635 C CA . GLU A 1 81 ? 8.259 0.038 0.731 1.00 97.12 81 GLU A CA 1
ATOM 636 C C . GLU A 1 81 ? 8.352 -1.052 -0.351 1.00 97.12 81 GLU A C 1
ATOM 638 O O . GLU A 1 81 ? 9.288 -1.049 -1.152 1.00 97.12 81 GLU A O 1
ATOM 643 N N . VAL A 1 82 ? 7.349 -1.931 -0.460 1.00 97.50 82 VAL A N 1
ATOM 644 C CA . VAL A 1 82 ? 7.268 -2.952 -1.522 1.00 97.50 82 VAL A CA 1
ATOM 645 C C . VAL A 1 82 ? 7.277 -2.309 -2.909 1.00 97.50 82 VAL A C 1
ATOM 647 O O . VAL A 1 82 ? 7.942 -2.814 -3.811 1.00 97.50 82 VAL A O 1
ATOM 650 N N . ALA A 1 83 ? 6.591 -1.180 -3.088 1.00 96.62 83 ALA A N 1
ATOM 651 C CA . ALA A 1 83 ? 6.580 -0.434 -4.342 1.00 96.62 83 ALA A CA 1
ATOM 652 C C . ALA A 1 83 ? 7.976 0.060 -4.752 1.00 96.62 83 ALA A C 1
ATOM 654 O O . ALA A 1 83 ? 8.369 -0.068 -5.915 1.00 96.62 83 ALA A O 1
ATOM 655 N N . GLN A 1 84 ? 8.745 0.579 -3.792 1.00 95.94 84 GLN A N 1
ATOM 656 C CA . GLN A 1 84 ? 10.130 0.992 -4.018 1.00 95.94 84 GLN A CA 1
ATOM 657 C C . GLN A 1 84 ? 11.016 -0.209 -4.352 1.00 95.94 84 GLN A C 1
ATOM 659 O O . GLN A 1 84 ? 11.753 -0.169 -5.337 1.00 95.94 84 GLN A O 1
ATOM 664 N N . GLN A 1 85 ? 10.908 -1.298 -3.584 1.00 97.50 85 GLN A N 1
ATOM 665 C CA . GLN A 1 85 ? 11.690 -2.514 -3.820 1.00 97.50 85 GLN A CA 1
ATOM 666 C C . GLN A 1 85 ? 11.377 -3.151 -5.178 1.00 97.50 85 GLN A C 1
ATOM 668 O O . GLN A 1 85 ? 12.294 -3.606 -5.856 1.00 97.50 85 GLN A O 1
ATOM 673 N N . LEU A 1 86 ? 10.114 -3.139 -5.617 1.00 96.81 86 LEU A N 1
ATOM 674 C CA . LEU A 1 86 ? 9.714 -3.627 -6.938 1.00 96.81 86 LEU A CA 1
ATOM 675 C C . LEU A 1 86 ? 10.366 -2.815 -8.061 1.00 96.81 86 LEU A C 1
ATOM 677 O O . LEU A 1 86 ? 10.889 -3.402 -9.010 1.00 96.81 86 LEU A O 1
ATOM 681 N N . SER A 1 87 ? 10.364 -1.482 -7.944 1.00 95.38 87 SER A N 1
ATOM 682 C CA . SER A 1 87 ? 11.054 -0.634 -8.917 1.00 95.38 87 SER A CA 1
ATOM 683 C C . SER A 1 87 ? 12.559 -0.909 -8.895 1.00 95.38 87 SER A C 1
ATOM 685 O O . SER A 1 87 ? 13.128 -1.131 -9.953 1.00 95.38 87 SER A O 1
ATOM 687 N N . ILE A 1 88 ? 13.216 -0.994 -7.735 1.00 95.75 88 ILE A N 1
ATOM 688 C CA . ILE A 1 88 ? 14.663 -1.284 -7.665 1.00 95.75 88 ILE A CA 1
ATOM 689 C C . ILE A 1 88 ? 14.990 -2.650 -8.284 1.00 95.75 88 ILE A C 1
ATOM 691 O O . ILE A 1 88 ? 15.908 -2.765 -9.092 1.00 95.75 88 ILE A O 1
ATOM 695 N N . TRP A 1 89 ? 14.226 -3.689 -7.943 1.00 97.50 89 TRP A N 1
ATOM 696 C CA . TRP A 1 89 ? 14.430 -5.036 -8.475 1.00 97.50 89 TRP A CA 1
ATOM 697 C C . TRP A 1 89 ? 14.327 -5.074 -10.002 1.00 97.50 89 TRP A C 1
ATOM 699 O O . TRP A 1 89 ? 15.161 -5.688 -10.668 1.00 97.50 89 TRP A O 1
ATOM 709 N N . GLY A 1 90 ? 13.332 -4.383 -10.561 1.00 96.38 90 GLY A N 1
ATOM 710 C CA . GLY A 1 90 ? 13.108 -4.357 -11.999 1.00 96.38 90 GLY A CA 1
ATOM 711 C C . GLY A 1 90 ? 14.189 -3.629 -12.798 1.00 96.38 90 GLY A C 1
ATOM 712 O O . GLY A 1 90 ? 14.276 -3.826 -14.005 1.00 96.38 90 GLY A O 1
ATOM 713 N N . GLU A 1 91 ? 15.044 -2.828 -12.154 1.00 93.06 91 GLU A N 1
ATOM 714 C CA . GLU A 1 91 ? 16.158 -2.142 -12.821 1.00 93.06 91 GLU A CA 1
ATOM 715 C C . GLU A 1 91 ? 17.184 -3.118 -13.405 1.00 93.06 91 GLU A C 1
ATOM 717 O O . GLU A 1 91 ? 17.794 -2.825 -14.429 1.00 93.06 91 GLU A O 1
ATOM 722 N N . ALA A 1 92 ? 17.337 -4.290 -12.786 1.00 93.62 92 ALA A N 1
ATOM 723 C CA . ALA A 1 92 ? 18.235 -5.342 -13.252 1.00 93.62 92 ALA A CA 1
ATOM 724 C C . ALA A 1 92 ? 17.635 -6.223 -14.369 1.00 93.62 92 ALA A C 1
ATOM 726 O O . ALA A 1 92 ? 18.321 -7.123 -14.855 1.00 93.62 92 ALA A O 1
ATOM 727 N N . GLY A 1 93 ? 16.365 -6.013 -14.733 1.00 93.00 93 GLY A N 1
ATOM 728 C CA . GLY A 1 93 ? 15.685 -6.735 -15.808 1.00 93.00 93 GLY A CA 1
ATOM 729 C C . GLY A 1 93 ? 15.902 -6.118 -17.192 1.00 93.00 93 GLY A C 1
ATOM 730 O O . GLY A 1 93 ? 16.563 -5.091 -17.343 1.00 93.00 93 GLY A O 1
ATOM 731 N N . ASP A 1 94 ? 15.300 -6.744 -18.204 1.00 96.56 94 ASP A N 1
ATOM 732 C CA . ASP A 1 94 ? 15.241 -6.206 -19.566 1.00 96.56 94 ASP A CA 1
ATOM 733 C C . ASP A 1 94 ? 14.459 -4.874 -19.613 1.00 96.56 94 ASP A C 1
ATOM 735 O O . ASP A 1 94 ? 13.740 -4.519 -18.676 1.00 96.56 94 ASP A O 1
ATOM 739 N N . GLU A 1 95 ? 14.608 -4.102 -20.697 1.00 94.12 95 GLU A N 1
ATOM 740 C CA . GLU A 1 95 ? 14.041 -2.744 -20.815 1.00 94.12 95 GLU A CA 1
ATOM 741 C C . GLU A 1 95 ? 12.525 -2.703 -20.555 1.00 94.12 95 GLU A C 1
ATOM 743 O O . GLU A 1 95 ? 12.027 -1.799 -19.880 1.00 94.12 95 GLU A O 1
ATOM 748 N N . ASP A 1 96 ? 11.795 -3.699 -21.053 1.00 95.75 96 ASP A N 1
ATOM 749 C CA . ASP A 1 96 ? 10.350 -3.831 -20.885 1.00 95.75 96 ASP A CA 1
ATOM 750 C C . ASP A 1 96 ? 9.962 -4.153 -19.437 1.00 95.75 96 ASP A C 1
ATOM 752 O O . ASP A 1 96 ? 9.061 -3.523 -18.878 1.00 95.75 96 ASP A O 1
ATOM 756 N N . VAL A 1 97 ? 10.678 -5.076 -18.795 1.00 95.25 97 VAL A N 1
ATOM 757 C CA . VAL A 1 97 ? 10.505 -5.395 -17.374 1.00 95.25 97 VAL A CA 1
ATOM 758 C C . VAL A 1 97 ? 10.802 -4.165 -16.520 1.00 95.25 97 VAL A C 1
ATOM 760 O O . VAL A 1 97 ? 10.029 -3.846 -15.615 1.00 95.25 97 VAL A O 1
ATOM 763 N N . SER A 1 98 ? 11.875 -3.438 -16.824 1.00 95.44 98 SER A N 1
ATOM 764 C CA . SER A 1 98 ? 12.298 -2.248 -16.087 1.00 95.44 98 SER A CA 1
ATOM 765 C C . SER A 1 98 ? 11.280 -1.106 -16.180 1.00 95.44 98 SER A C 1
ATOM 767 O O . SER A 1 98 ? 10.955 -0.513 -15.152 1.00 95.44 98 SER A O 1
ATOM 769 N N . ASP A 1 99 ? 10.707 -0.832 -17.361 1.00 94.69 99 ASP A N 1
ATOM 770 C CA . ASP A 1 99 ? 9.661 0.197 -17.519 1.00 94.69 99 ASP A CA 1
ATOM 771 C C . ASP A 1 99 ? 8.346 -0.210 -16.835 1.00 94.69 99 ASP A C 1
ATOM 773 O O . ASP A 1 99 ? 7.738 0.587 -16.114 1.00 94.69 99 ASP A O 1
ATOM 777 N N . VAL A 1 100 ? 7.912 -1.466 -17.001 1.00 95.50 100 VAL A N 1
ATOM 778 C CA . VAL A 1 100 ? 6.659 -1.954 -16.400 1.00 95.50 100 VAL A CA 1
ATOM 779 C C . VAL A 1 100 ? 6.740 -1.940 -14.875 1.00 95.50 100 VAL A C 1
ATOM 781 O O . VAL A 1 100 ? 5.830 -1.441 -14.213 1.00 95.50 100 VAL A O 1
ATOM 784 N N . THR A 1 101 ? 7.826 -2.458 -14.303 1.00 96.62 101 THR A N 1
ATOM 785 C CA . THR A 1 101 ? 8.019 -2.515 -12.843 1.00 96.62 101 THR A CA 1
ATOM 786 C C . THR A 1 101 ? 8.142 -1.131 -12.217 1.00 96.62 101 THR A C 1
ATOM 788 O O . THR A 1 101 ? 7.602 -0.910 -11.134 1.00 96.62 101 THR A O 1
ATOM 791 N N . ASP A 1 102 ? 8.769 -0.174 -12.904 1.00 95.69 102 ASP A N 1
ATOM 792 C CA . ASP A 1 102 ? 8.865 1.203 -12.429 1.00 95.69 102 ASP A CA 1
ATOM 793 C C . ASP A 1 102 ? 7.482 1.870 -12.346 1.00 95.69 102 ASP A C 1
ATOM 795 O O . ASP A 1 102 ? 7.137 2.482 -11.333 1.00 95.69 102 ASP A O 1
ATOM 799 N N . LYS A 1 103 ? 6.630 1.683 -13.363 1.00 94.69 103 LYS A N 1
ATOM 800 C CA . LYS A 1 103 ? 5.257 2.218 -13.343 1.00 94.69 103 LYS A CA 1
ATOM 801 C C . LYS A 1 103 ? 4.340 1.493 -12.364 1.00 94.69 103 LYS A C 1
ATOM 803 O O . LYS A 1 103 ? 3.512 2.146 -11.729 1.00 94.69 103 LYS A O 1
ATOM 808 N N . LEU A 1 104 ? 4.492 0.178 -12.204 1.00 95.44 104 LEU A N 1
ATOM 809 C CA . LEU A 1 104 ? 3.793 -0.568 -11.153 1.00 95.44 104 LEU A CA 1
ATOM 810 C C . LEU A 1 104 ? 4.205 -0.080 -9.762 1.00 95.44 104 LEU A C 1
ATOM 812 O O . LEU A 1 104 ? 3.340 0.051 -8.901 1.00 95.44 104 LEU A O 1
ATOM 816 N N . GLY A 1 105 ? 5.482 0.260 -9.565 1.00 95.81 105 GLY A N 1
ATOM 817 C CA . GLY A 1 105 ? 5.964 0.918 -8.354 1.00 95.81 105 GLY A CA 1
ATOM 818 C C . GLY A 1 105 ? 5.225 2.231 -8.083 1.00 95.81 105 GLY A C 1
ATOM 819 O O . GLY A 1 105 ? 4.711 2.417 -6.988 1.00 95.81 105 GLY A O 1
ATOM 820 N N . VAL A 1 106 ? 5.069 3.104 -9.086 1.00 95.94 106 VAL A N 1
ATOM 821 C CA . VAL A 1 106 ? 4.312 4.364 -8.920 1.00 95.94 106 VAL A CA 1
ATOM 822 C C . VAL A 1 106 ? 2.873 4.105 -8.473 1.00 95.94 106 VAL A C 1
ATOM 824 O O . VAL A 1 106 ? 2.403 4.722 -7.520 1.00 95.94 106 VAL A O 1
ATOM 827 N N . LEU A 1 107 ? 2.169 3.190 -9.147 1.00 95.62 107 LEU A N 1
ATOM 828 C CA . LEU A 1 107 ? 0.776 2.882 -8.816 1.00 95.62 107 LEU A CA 1
ATOM 829 C C . LEU A 1 107 ? 0.645 2.270 -7.419 1.00 95.62 107 LEU A C 1
ATOM 831 O O . LEU A 1 107 ? -0.257 2.637 -6.673 1.00 95.62 107 LEU A O 1
ATOM 835 N N . LEU A 1 108 ? 1.543 1.353 -7.054 1.00 95.44 108 LEU A N 1
ATOM 836 C CA . LEU A 1 108 ? 1.507 0.690 -5.755 1.00 95.44 108 LEU A CA 1
ATOM 837 C C . LEU A 1 108 ? 1.843 1.656 -4.613 1.00 95.44 108 LEU A C 1
ATOM 839 O O . LEU A 1 108 ? 1.233 1.566 -3.549 1.00 95.44 108 LEU A O 1
ATOM 843 N N . TYR A 1 109 ? 2.762 2.594 -4.850 1.00 96.00 109 TYR A N 1
ATOM 844 C CA . TYR A 1 109 ? 3.095 3.647 -3.896 1.00 96.00 109 TYR A CA 1
ATOM 845 C C . TYR A 1 109 ? 1.894 4.570 -3.650 1.00 96.00 109 TYR A C 1
ATOM 847 O O . TYR A 1 109 ? 1.532 4.803 -2.504 1.00 96.00 109 TYR A O 1
ATOM 855 N N . GLU A 1 110 ? 1.217 5.021 -4.711 1.00 95.50 110 GLU A N 1
ATOM 856 C CA . GLU A 1 110 ? 0.012 5.858 -4.595 1.00 95.50 110 GLU A CA 1
ATOM 857 C C . GLU A 1 110 ? -1.127 5.130 -3.863 1.00 95.50 110 GLU A C 1
ATOM 859 O O . GLU A 1 110 ? -1.826 5.727 -3.053 1.00 95.50 110 GLU A O 1
ATOM 864 N N . VAL A 1 111 ? -1.298 3.822 -4.092 1.00 93.88 111 VAL A N 1
ATOM 865 C CA . VAL A 1 111 ? -2.257 3.022 -3.315 1.00 93.88 111 VAL A CA 1
ATOM 866 C C . VAL A 1 111 ? -1.892 3.016 -1.827 1.00 93.88 111 VAL A C 1
ATOM 868 O O . VAL A 1 111 ? -2.792 3.087 -0.999 1.00 93.88 111 VAL A O 1
ATOM 871 N N . GLY A 1 112 ? -0.603 2.935 -1.486 1.00 93.94 112 GLY A N 1
ATOM 872 C CA . GLY A 1 112 ? -0.142 3.030 -0.100 1.00 93.94 112 GLY A CA 1
ATOM 873 C C . GLY A 1 112 ? -0.439 4.393 0.534 1.00 93.94 112 GLY A C 1
ATOM 874 O O . GLY A 1 112 ? -0.941 4.432 1.650 1.00 93.94 112 GLY A O 1
ATOM 875 N N . GLU A 1 113 ? -0.216 5.493 -0.189 1.00 93.56 113 GLU A N 1
ATOM 876 C CA . GLU A 1 113 ? -0.545 6.850 0.287 1.00 93.56 113 GLU A CA 1
ATOM 877 C C . GLU A 1 113 ? -2.061 7.023 0.490 1.00 93.56 113 GLU A C 1
ATOM 879 O O . GLU A 1 113 ? -2.488 7.529 1.521 1.00 93.56 113 GLU A O 1
ATOM 884 N N . LEU A 1 114 ? -2.893 6.527 -0.436 1.00 94.69 114 LEU A N 1
ATOM 885 C CA . LEU A 1 114 ? -4.355 6.557 -0.287 1.00 94.69 114 LEU A CA 1
ATOM 886 C C . LEU A 1 114 ? -4.853 5.706 0.892 1.00 94.69 114 LEU A C 1
ATOM 888 O O . LEU A 1 114 ? -5.876 6.030 1.494 1.00 94.69 114 LEU A O 1
ATOM 892 N N . GLU A 1 115 ? -4.173 4.598 1.200 1.00 92.44 115 GLU A N 1
ATOM 893 C CA . GLU A 1 115 ? -4.473 3.781 2.379 1.00 92.44 115 GLU A CA 1
ATOM 894 C C . GLU A 1 115 ? -4.070 4.476 3.685 1.00 92.44 115 GLU A C 1
ATOM 896 O O . GLU A 1 115 ? -4.785 4.313 4.671 1.00 92.44 115 GLU A O 1
ATOM 901 N N . ASP A 1 116 ? -2.979 5.249 3.695 1.00 92.06 116 ASP A N 1
ATOM 902 C CA . ASP A 1 116 ? -2.556 6.053 4.852 1.00 92.06 116 ASP A CA 1
ATOM 903 C C . ASP A 1 116 ? -3.505 7.242 5.077 1.00 92.06 116 ASP A C 1
ATOM 905 O O . ASP A 1 116 ? -3.966 7.450 6.192 1.00 92.06 116 ASP A O 1
ATOM 909 N N . ASP A 1 117 ? -3.908 7.941 4.008 1.00 91.19 117 ASP A N 1
ATOM 910 C CA . ASP A 1 117 ? -4.888 9.041 4.049 1.00 91.19 117 ASP A CA 1
ATOM 911 C C . ASP A 1 117 ? -6.278 8.600 4.548 1.00 91.19 117 ASP A C 1
ATOM 913 O O . ASP A 1 117 ? -7.054 9.408 5.069 1.00 91.19 117 ASP A O 1
ATOM 917 N N . TYR A 1 118 ? -6.634 7.330 4.336 1.00 88.06 118 TYR A N 1
ATOM 918 C CA . TYR A 1 118 ? -7.907 6.769 4.788 1.00 88.06 118 TYR A CA 1
ATOM 919 C C . TYR A 1 118 ? -7.955 6.536 6.309 1.00 88.06 118 TYR A C 1
ATOM 921 O O . TYR A 1 118 ? -9.054 6.475 6.874 1.00 88.06 118 TYR A O 1
ATOM 929 N N . VAL A 1 119 ? -6.799 6.369 6.962 1.00 85.06 119 VAL A N 1
ATOM 930 C CA . VAL A 1 119 ? -6.682 6.004 8.384 1.00 85.06 119 VAL A CA 1
ATOM 931 C C . VAL A 1 119 ? -6.631 7.236 9.291 1.00 85.06 119 VAL A C 1
ATOM 933 O O . VAL A 1 119 ? -7.366 7.214 10.311 1.00 85.06 119 VAL A O 1
#